Protein AF-A0A2N1R7I6-F1 (afdb_monomer_lite)

Foldseek 3Di:
DDPDPPPPQVFQFKKQFCADDPPDPADHRDIWTFSDQDPPVQWTFTARVPDNDTDTHHVVRIDTDHYPVVSVVVSVVCVVCVVVVVVVVCVPDDD

pLDDT: mean 81.29, std 13.94, range [40.41, 94.19]

Secondary structure (DSSP, 8-state):
------------EEEEESSPPTT-SPPTT-EEEEEEEETTTTEEEEEPTTSS-EEEEEGGGEEEESSHHHHHHHHHHHHTTHHHHHHHHHTT---

Sequence (95 aa):
MATTFASCSSREGWAVVLWPPKGSSISYGAIVPVHFKSNITKTYAVGVPGSKANEELELWRAEVYPSKSKAKAAAAAYGELLPLFGVATRDGLLL

Radius of gyration: 16.01 Å; chains: 1; bounding box: 40×60×28 Å

Structure (mmCIF, N/CA/C/O backbone):
data_AF-A0A2N1R7I6-F1
#
_entry.id   AF-A0A2N1R7I6-F1
#
loop_
_atom_site.group_PDB
_atom_site.id
_atom_site.type_symbol
_atom_site.label_atom_id
_atom_site.label_alt_id
_atom_site.label_comp_id
_atom_site.label_asym_id
_atom_site.label_entity_id
_atom_site.label_seq_id
_atom_site.pdbx_PDB_ins_code
_atom_site.Cartn_x
_atom_site.Cartn_y
_atom_site.Cartn_z
_atom_site.occupancy
_atom_site.B_iso_or_equiv
_atom_site.auth_seq_id
_atom_site.auth_comp_id
_atom_site.auth_asym_id
_atom_site.auth_atom_id
_atom_site.pdbx_PDB_model_num
ATOM 1 N N . MET A 1 1 ? -27.713 29.258 -10.754 1.00 40.41 1 MET A N 1
ATOM 2 C CA . MET A 1 1 ? -26.994 28.884 -9.518 1.00 40.41 1 MET A CA 1
ATOM 3 C C . MET A 1 1 ? -26.522 27.449 -9.702 1.00 40.41 1 MET A C 1
ATOM 5 O O . MET A 1 1 ? -27.320 26.535 -9.578 1.00 40.41 1 MET A O 1
ATOM 9 N N . ALA A 1 2 ? -25.290 27.265 -10.183 1.00 48.28 2 ALA A N 1
ATOM 10 C CA . ALA A 1 2 ? -24.753 25.941 -10.485 1.00 48.28 2 ALA A CA 1
ATOM 11 C C . ALA A 1 2 ? -24.258 25.301 -9.184 1.00 48.28 2 ALA A C 1
ATOM 13 O O . ALA A 1 2 ? -23.236 25.708 -8.638 1.00 48.28 2 ALA A O 1
ATOM 14 N N . THR A 1 3 ? -25.012 24.340 -8.661 1.00 54.28 3 THR A N 1
ATOM 15 C CA . THR A 1 3 ? -24.596 23.471 -7.560 1.00 54.28 3 THR A CA 1
ATOM 16 C C 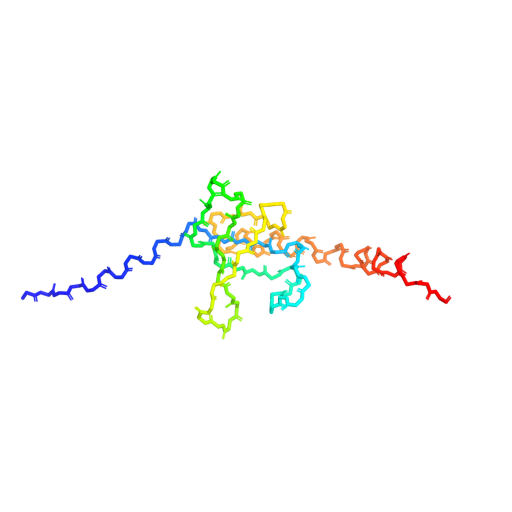. THR A 1 3 ? -23.583 22.464 -8.093 1.00 54.28 3 THR A C 1
ATOM 18 O O . THR A 1 3 ? -23.924 21.378 -8.558 1.00 54.28 3 THR A O 1
ATOM 21 N N . THR A 1 4 ? -22.306 22.829 -8.058 1.00 58.47 4 THR A N 1
ATOM 22 C CA . THR A 1 4 ? -21.218 21.865 -8.197 1.00 58.47 4 THR A CA 1
ATOM 23 C C . THR A 1 4 ? -21.219 20.968 -6.962 1.00 58.47 4 THR A C 1
ATOM 25 O O . THR A 1 4 ? -20.829 21.379 -5.872 1.00 58.47 4 THR A O 1
ATOM 28 N N . PHE A 1 5 ? -21.669 19.723 -7.122 1.00 55.53 5 PHE A N 1
ATOM 29 C CA . PHE A 1 5 ? -21.426 18.656 -6.155 1.00 55.53 5 PHE A CA 1
ATOM 30 C C . PHE A 1 5 ? -19.919 18.365 -6.126 1.00 55.53 5 PHE A C 1
ATOM 32 O O . PHE A 1 5 ? -19.424 17.465 -6.804 1.00 55.53 5 PHE A O 1
ATOM 39 N N . ALA A 1 6 ? -19.166 19.158 -5.365 1.00 55.19 6 ALA A N 1
ATOM 40 C CA . ALA A 1 6 ? -17.806 18.825 -4.977 1.00 55.19 6 ALA A CA 1
ATOM 41 C C . ALA A 1 6 ? -17.885 17.650 -3.993 1.00 55.19 6 ALA A C 1
ATOM 43 O O . ALA A 1 6 ? -17.954 17.825 -2.780 1.00 55.19 6 ALA A O 1
ATOM 44 N N . SER A 1 7 ? -17.944 16.430 -4.527 1.00 46.97 7 SER A N 1
ATOM 45 C CA . SER A 1 7 ? -17.699 15.228 -3.737 1.00 46.97 7 SER A CA 1
ATOM 46 C C . SER A 1 7 ? -16.246 15.289 -3.272 1.00 46.97 7 SER A C 1
ATOM 48 O O . SER A 1 7 ? -15.336 14.974 -4.038 1.00 46.97 7 SER A O 1
ATOM 50 N N . CYS A 1 8 ? -16.022 15.715 -2.028 1.00 59.69 8 CYS A N 1
ATOM 51 C CA . CYS A 1 8 ? -14.736 15.627 -1.343 1.00 59.69 8 CYS A CA 1
ATOM 52 C C . CYS A 1 8 ? -14.375 14.156 -1.096 1.00 59.69 8 CYS A C 1
ATOM 54 O O . CYS A 1 8 ? -14.355 13.680 0.033 1.00 59.69 8 CYS A O 1
ATOM 56 N N . SER A 1 9 ? -14.071 13.409 -2.154 1.00 58.22 9 SER A N 1
ATOM 57 C CA . SER A 1 9 ? -13.315 12.167 -2.046 1.00 58.22 9 SER A CA 1
ATOM 58 C C . SER A 1 9 ? -11.831 12.537 -2.034 1.00 58.22 9 SER A C 1
ATOM 60 O O . SER A 1 9 ? -11.112 12.285 -3.005 1.00 58.22 9 SER A O 1
ATOM 62 N N . SER A 1 10 ? -11.378 13.233 -0.987 1.00 64.31 10 SER A N 1
ATOM 63 C CA . SER A 1 10 ? -9.969 13.599 -0.832 1.00 64.31 10 SER A CA 1
ATOM 64 C C . SER A 1 10 ? -9.189 12.335 -0.516 1.00 64.31 10 SER A C 1
ATOM 66 O O . SER A 1 10 ? -9.057 11.904 0.623 1.00 64.31 10 SER A O 1
ATOM 68 N N . ARG A 1 11 ? -8.751 11.676 -1.572 1.00 76.56 11 ARG A N 1
ATOM 69 C CA . ARG A 1 11 ? -7.902 10.510 -1.494 1.00 76.56 11 ARG A CA 1
ATOM 70 C C . ARG A 1 11 ? -6.487 10.985 -1.179 1.00 76.56 11 ARG A C 1
ATOM 72 O O . ARG A 1 11 ? -5.909 11.713 -1.981 1.00 76.56 11 ARG A O 1
ATOM 79 N N . GLU A 1 12 ? -5.947 10.569 -0.040 1.00 84.06 12 GLU A N 1
ATOM 80 C CA . GLU A 1 12 ? -4.606 10.960 0.414 1.00 84.06 12 GLU A CA 1
ATOM 81 C C . GLU A 1 12 ? -3.495 10.486 -0.530 1.00 84.06 12 GLU A C 1
ATOM 83 O O . GLU A 1 12 ? -2.469 11.150 -0.669 1.00 84.06 12 GLU A O 1
ATOM 88 N N . GLY A 1 13 ? -3.693 9.356 -1.214 1.00 91.19 13 GLY A N 1
ATOM 89 C CA . GLY A 1 13 ? -2.693 8.861 -2.152 1.00 91.19 13 GLY A CA 1
ATOM 90 C C . GLY A 1 13 ? -2.985 7.493 -2.754 1.00 91.19 13 GLY A C 1
ATOM 91 O O . GLY A 1 13 ? -4.131 7.056 -2.926 1.00 91.19 13 GLY A O 1
ATOM 92 N N . TRP A 1 14 ? -1.909 6.823 -3.143 1.00 93.38 14 TRP A N 1
ATOM 93 C CA . TRP A 1 14 ? -1.902 5.482 -3.715 1.00 93.38 14 TRP A CA 1
ATOM 94 C C . TRP A 1 14 ? -0.985 4.607 -2.881 1.00 93.38 14 TRP A C 1
ATOM 96 O O . TRP A 1 14 ? 0.088 5.063 -2.521 1.00 93.38 14 TRP A O 1
ATOM 106 N N . ALA A 1 15 ? -1.363 3.367 -2.611 1.00 92.88 15 ALA A N 1
ATOM 107 C CA . ALA A 1 15 ? -0.479 2.418 -1.957 1.00 92.88 15 ALA A CA 1
ATOM 108 C C . ALA A 1 15 ? -0.223 1.205 -2.842 1.00 92.88 15 ALA A C 1
ATOM 110 O O . ALA A 1 15 ? -1.109 0.786 -3.588 1.00 92.88 15 ALA A O 1
ATOM 111 N N . VAL A 1 16 ? 0.984 0.658 -2.746 1.00 93.62 16 VAL A N 1
ATOM 112 C CA . VAL A 1 16 ? 1.315 -0.683 -3.228 1.00 93.62 16 VAL A CA 1
ATOM 113 C C . VAL A 1 16 ? 1.206 -1.622 -2.037 1.00 93.62 16 VAL A C 1
ATOM 115 O O . VAL A 1 16 ? 1.846 -1.403 -1.009 1.00 93.62 16 VAL A O 1
ATOM 118 N N . VAL A 1 17 ? 0.368 -2.647 -2.155 1.00 92.31 17 VAL A N 1
ATOM 119 C CA . VAL A 1 17 ? 0.156 -3.624 -1.085 1.00 92.31 17 VAL A CA 1
ATOM 120 C C . VAL A 1 17 ? 1.223 -4.701 -1.172 1.00 92.31 17 VAL A C 1
ATOM 122 O O . VAL A 1 17 ? 1.260 -5.483 -2.117 1.00 92.31 17 VAL A O 1
ATOM 125 N N . LEU A 1 18 ? 2.100 -4.723 -0.175 1.00 89.62 18 LEU A N 1
ATOM 126 C CA . LEU A 1 18 ? 3.200 -5.675 -0.071 1.00 89.62 18 LEU A CA 1
ATOM 127 C C . LEU A 1 18 ? 2.737 -6.970 0.594 1.00 89.62 18 LEU A C 1
ATOM 129 O O . LEU A 1 18 ? 3.141 -8.048 0.173 1.00 89.62 18 LEU A O 1
ATOM 133 N N . TRP A 1 19 ? 1.885 -6.867 1.622 1.00 88.31 19 TRP A N 1
ATOM 134 C CA . TRP A 1 19 ? 1.488 -8.017 2.436 1.00 88.31 19 TRP A CA 1
ATOM 135 C C . TRP A 1 19 ? -0.009 -8.015 2.797 1.00 88.31 19 TRP A C 1
ATOM 137 O O . TRP A 1 19 ? -0.388 -7.572 3.890 1.00 88.31 19 TRP A O 1
ATOM 147 N N . PRO A 1 20 ? -0.893 -8.507 1.908 1.00 87.94 20 PRO A N 1
ATOM 148 C CA . PRO A 1 20 ? -2.323 -8.564 2.183 1.00 87.94 20 PRO A CA 1
ATOM 149 C C . PRO A 1 20 ? -2.630 -9.470 3.394 1.00 87.94 20 PRO A C 1
ATOM 151 O O . PRO A 1 20 ? -1.948 -10.478 3.616 1.00 87.94 20 PRO A O 1
ATOM 154 N N . PRO A 1 21 ? -3.619 -9.120 4.233 1.00 86.25 21 PRO A N 1
ATOM 155 C CA . PRO A 1 21 ? -4.044 -9.975 5.331 1.00 86.25 21 PRO A CA 1
ATOM 156 C C . PRO A 1 21 ? -4.749 -11.231 4.805 1.00 86.25 21 PRO A C 1
ATOM 158 O O . PRO A 1 21 ? -5.280 -11.269 3.694 1.00 86.25 21 PRO A O 1
ATOM 161 N N . LYS A 1 22 ? -4.740 -12.297 5.613 1.00 80.62 22 LYS A N 1
ATOM 162 C CA . LYS A 1 22 ? -5.395 -13.560 5.250 1.00 80.62 22 LYS A CA 1
ATOM 163 C C . LYS A 1 22 ? -6.897 -13.318 5.067 1.00 80.62 22 LYS A C 1
ATOM 165 O O . LYS A 1 22 ? -7.542 -12.815 5.979 1.00 80.62 22 LYS A O 1
ATOM 170 N N . GLY A 1 23 ? -7.434 -13.688 3.904 1.00 79.31 23 GLY A N 1
ATOM 171 C CA . GLY A 1 23 ? -8.844 -13.470 3.555 1.00 79.31 23 GLY A CA 1
ATOM 172 C C . GLY A 1 23 ? -9.147 -12.108 2.922 1.00 79.31 23 GLY A C 1
ATOM 173 O O . GLY A 1 23 ? -10.306 -11.842 2.614 1.00 79.31 23 GLY A O 1
ATOM 174 N N . SER A 1 24 ? -8.132 -11.267 2.695 1.00 83.50 24 SER A N 1
ATOM 175 C CA . SER A 1 24 ? -8.291 -10.040 1.917 1.00 83.50 24 SER A CA 1
ATOM 176 C C . SER A 1 24 ? -8.599 -10.346 0.455 1.00 83.50 24 SER A C 1
ATOM 178 O O . SER A 1 24 ? -8.101 -11.312 -0.125 1.00 83.50 24 SER A O 1
ATOM 180 N N . SER A 1 25 ? -9.382 -9.466 -0.158 1.00 83.50 25 SER A N 1
ATOM 181 C CA . SER A 1 25 ? -9.614 -9.459 -1.607 1.00 83.50 25 SER A CA 1
ATOM 182 C C . SER A 1 25 ? -8.501 -8.737 -2.381 1.00 83.50 25 SER A C 1
ATOM 184 O O . SER A 1 25 ? -8.506 -8.712 -3.612 1.00 83.50 25 SER A O 1
ATOM 186 N N . ILE A 1 26 ? -7.536 -8.153 -1.667 1.00 87.56 26 ILE A N 1
ATOM 187 C CA . ILE A 1 26 ? -6.410 -7.420 -2.231 1.00 87.56 26 ILE A CA 1
ATOM 188 C C . ILE A 1 26 ? -5.248 -8.386 -2.483 1.00 87.56 26 ILE A C 1
ATOM 190 O O . ILE A 1 26 ? -4.813 -9.109 -1.589 1.00 87.56 26 ILE A O 1
ATOM 194 N N . SER A 1 27 ? -4.715 -8.385 -3.704 1.00 87.06 27 SER A N 1
ATOM 195 C CA . SER A 1 27 ? -3.567 -9.215 -4.073 1.00 87.06 27 SER A CA 1
ATOM 196 C C . SER A 1 27 ? -2.227 -8.571 -3.697 1.00 87.06 27 SER A C 1
ATOM 198 O O . SER A 1 27 ? -2.111 -7.353 -3.555 1.00 87.06 27 SER A O 1
ATOM 200 N N . TYR A 1 28 ? -1.178 -9.392 -3.619 1.00 87.88 28 TYR A N 1
ATOM 201 C CA . TYR A 1 28 ? 0.206 -8.915 -3.553 1.00 87.88 28 TYR A CA 1
ATOM 202 C C . TYR A 1 28 ? 0.517 -8.000 -4.747 1.00 87.88 28 TYR A C 1
ATOM 204 O O . TYR A 1 28 ? 0.089 -8.264 -5.874 1.00 87.88 28 TYR A O 1
ATOM 212 N N . GLY A 1 29 ? 1.222 -6.899 -4.496 1.00 87.94 29 GLY A N 1
ATOM 213 C CA . GLY A 1 29 ? 1.564 -5.888 -5.499 1.00 87.94 29 GLY A CA 1
ATOM 214 C C . GLY A 1 29 ? 0.381 -5.047 -5.992 1.00 87.94 29 GLY A C 1
ATOM 215 O O . GLY A 1 29 ? 0.555 -4.227 -6.895 1.00 87.94 29 GLY A O 1
ATOM 216 N N . ALA A 1 30 ? -0.824 -5.218 -5.432 1.00 90.69 30 ALA A N 1
ATOM 217 C CA . ALA A 1 30 ? -1.988 -4.446 -5.848 1.00 90.69 30 ALA A CA 1
ATOM 218 C C . ALA A 1 30 ? -1.802 -2.955 -5.556 1.00 90.69 30 ALA A C 1
ATOM 220 O O . ALA A 1 30 ? -1.300 -2.553 -4.506 1.00 90.69 30 ALA A O 1
ATOM 221 N N . ILE A 1 31 ? -2.273 -2.127 -6.487 1.00 92.94 31 ILE A N 1
ATOM 222 C CA . ILE A 1 31 ? -2.217 -0.672 -6.381 1.00 92.94 31 ILE A CA 1
ATOM 223 C C . ILE A 1 31 ? -3.589 -0.156 -5.943 1.00 92.94 31 ILE A C 1
ATOM 225 O O . ILE A 1 31 ? -4.542 -0.174 -6.728 1.00 92.94 31 ILE A O 1
ATOM 229 N N . VAL A 1 32 ? -3.683 0.344 -4.712 1.00 92.94 32 VAL A N 1
ATOM 230 C CA . VAL A 1 32 ? -4.950 0.707 -4.055 1.00 92.94 32 VAL A CA 1
ATOM 231 C C . VAL A 1 32 ? -5.041 2.205 -3.716 1.00 92.94 32 VAL A C 1
ATOM 233 O O . VAL A 1 32 ? -4.021 2.868 -3.512 1.00 92.94 32 VAL A O 1
ATOM 236 N N . PRO A 1 33 ? -6.246 2.803 -3.689 1.00 93.12 33 PRO A N 1
ATOM 237 C CA . PRO A 1 33 ? -6.489 4.095 -3.043 1.00 93.12 33 PRO A CA 1
ATOM 238 C C . PRO A 1 33 ? -6.254 4.070 -1.552 1.00 93.12 33 PRO A C 1
ATOM 240 O O . PRO A 1 33 ? -6.826 3.234 -0.878 1.00 93.12 33 PRO A O 1
ATOM 243 N N . VAL A 1 34 ? -5.486 5.044 -1.058 1.00 93.31 34 VAL A N 1
ATOM 244 C CA . VAL A 1 34 ? -5.441 5.387 0.365 1.00 93.31 34 VAL A CA 1
ATOM 245 C C . VAL A 1 34 ? -6.427 6.519 0.589 1.00 93.31 34 VAL A C 1
ATOM 247 O O . VAL A 1 34 ? -6.281 7.596 0.002 1.00 93.31 34 VAL A O 1
ATOM 250 N N . HIS A 1 35 ? -7.448 6.253 1.393 1.00 90.75 35 HIS A N 1
ATOM 251 C CA . HIS A 1 35 ? -8.449 7.242 1.769 1.00 90.75 35 HIS A CA 1
ATOM 252 C C . HIS A 1 35 ? -7.961 8.081 2.935 1.00 90.75 35 HIS A C 1
ATOM 254 O O . HIS A 1 35 ? -7.968 9.301 2.816 1.00 90.75 35 HIS A O 1
ATOM 260 N N . PHE A 1 36 ? -7.500 7.435 4.007 1.00 89.19 36 PHE A N 1
ATOM 261 C CA . PHE A 1 36 ? -6.841 8.130 5.102 1.00 89.19 36 PHE A CA 1
ATOM 262 C C . PHE A 1 36 ? -5.870 7.240 5.881 1.00 89.19 36 PHE A C 1
ATOM 264 O O . PHE A 1 36 ? -5.996 6.009 5.887 1.00 89.19 36 PHE A O 1
ATOM 271 N N . LYS A 1 37 ? -4.917 7.869 6.572 1.00 91.56 37 LYS A N 1
ATOM 272 C CA . LYS A 1 37 ? -4.049 7.227 7.566 1.00 91.56 37 LYS A CA 1
ATOM 273 C C . LYS A 1 37 ? -4.585 7.447 8.980 1.00 91.56 37 LYS A C 1
ATOM 275 O O . LYS A 1 37 ? -4.636 8.572 9.474 1.00 91.56 37 LYS A O 1
ATOM 280 N N . SER A 1 38 ? -4.883 6.363 9.688 1.00 89.12 38 SER A N 1
ATOM 281 C CA . SER A 1 38 ? -5.192 6.410 11.114 1.00 89.12 38 SER A CA 1
ATOM 282 C C . SER A 1 38 ? -3.912 6.426 11.946 1.00 89.12 38 SER A C 1
ATOM 284 O O . SER A 1 38 ? -3.149 5.457 11.998 1.00 89.12 38 SER A O 1
ATOM 286 N N . ASN A 1 39 ? -3.677 7.531 12.655 1.00 87.75 39 ASN A N 1
ATOM 287 C CA . ASN A 1 39 ? -2.551 7.640 13.584 1.00 87.75 39 ASN A CA 1
ATOM 288 C C . ASN A 1 39 ? -2.801 6.931 14.925 1.00 87.75 39 ASN A C 1
ATOM 290 O O . ASN A 1 39 ? -1.823 6.678 15.634 1.00 87.75 39 ASN A O 1
ATOM 294 N N . ILE A 1 40 ? -4.063 6.615 15.247 1.00 88.69 40 ILE A N 1
ATOM 295 C CA . ILE A 1 40 ? -4.476 5.926 16.481 1.00 88.69 40 ILE A CA 1
ATOM 296 C C . ILE A 1 40 ? -4.252 4.422 16.324 1.00 88.69 40 ILE A C 1
ATOM 298 O O . ILE A 1 40 ? -3.434 3.845 17.031 1.00 88.69 40 ILE A O 1
ATOM 302 N N . THR A 1 41 ? -4.920 3.807 15.347 1.00 88.56 41 THR A N 1
ATOM 303 C CA . THR A 1 41 ? -4.847 2.358 15.087 1.00 88.56 41 THR A CA 1
ATOM 304 C C . THR A 1 41 ? -3.609 1.949 14.294 1.00 88.56 41 THR A C 1
ATOM 306 O O . THR A 1 41 ? -3.342 0.761 14.170 1.00 88.56 41 THR A O 1
ATOM 309 N N . LYS A 1 42 ? -2.829 2.910 13.772 1.00 91.81 42 LYS A N 1
ATOM 310 C CA . LYS A 1 42 ? -1.681 2.646 12.885 1.00 91.81 42 LYS A CA 1
ATOM 311 C C . LYS A 1 42 ? -2.105 1.779 11.688 1.00 91.81 42 LYS A C 1
ATOM 313 O O . LYS A 1 42 ? -1.459 0.788 11.348 1.00 91.81 42 LYS A O 1
ATOM 318 N N . THR A 1 43 ? -3.191 2.188 11.038 1.00 93.12 43 THR A N 1
ATOM 319 C CA . THR A 1 43 ? -3.728 1.553 9.829 1.00 93.12 43 THR A CA 1
ATOM 320 C C . THR A 1 43 ? -3.961 2.579 8.720 1.00 93.12 43 THR A C 1
ATOM 322 O O . THR A 1 43 ? -4.130 3.774 8.967 1.00 93.12 43 THR A O 1
ATOM 325 N N . TYR A 1 44 ? -3.936 2.113 7.478 1.00 92.31 44 TYR A N 1
ATOM 326 C CA . TYR A 1 44 ? -4.412 2.800 6.291 1.00 92.31 44 TYR A CA 1
ATOM 327 C C . TYR A 1 44 ? -5.801 2.278 5.951 1.00 92.31 44 TYR A C 1
ATOM 329 O O . TYR A 1 44 ? -5.981 1.072 5.805 1.00 92.31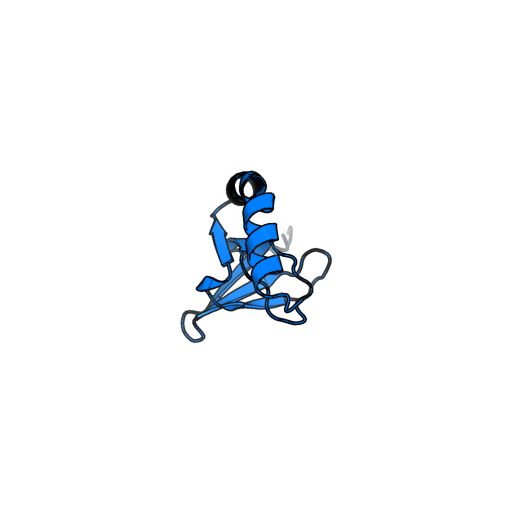 44 TYR A O 1
ATOM 337 N N . ALA A 1 45 ? -6.760 3.178 5.756 1.00 91.88 45 ALA A N 1
ATOM 338 C CA . ALA A 1 45 ? -8.021 2.823 5.123 1.00 91.88 45 ALA A CA 1
ATOM 339 C C . ALA A 1 45 ? -7.816 2.833 3.607 1.00 91.88 45 ALA A C 1
ATOM 341 O O . ALA A 1 45 ? -7.632 3.900 3.004 1.00 91.88 45 ALA A O 1
ATOM 342 N N . VAL A 1 46 ? -7.817 1.650 2.996 1.00 92.00 46 VAL A N 1
ATOM 343 C CA . VAL A 1 46 ? -7.625 1.487 1.556 1.00 92.00 46 VAL A CA 1
ATOM 344 C C . VAL A 1 46 ? -8.890 1.004 0.869 1.00 92.00 46 VAL A C 1
ATOM 346 O O . VAL A 1 46 ? -9.651 0.227 1.430 1.00 92.00 46 VAL A O 1
ATOM 349 N N . GLY A 1 47 ? -9.122 1.447 -0.361 1.00 90.31 47 GLY A N 1
ATOM 350 C CA . GLY A 1 47 ? -10.224 0.924 -1.168 1.00 90.31 47 GLY A CA 1
ATOM 351 C C . GLY A 1 47 ? -9.824 -0.360 -1.891 1.00 90.31 47 GLY A C 1
ATOM 352 O O . GLY A 1 47 ? -8.736 -0.450 -2.469 1.00 90.31 47 GLY A O 1
ATOM 353 N N . VAL A 1 48 ? -10.723 -1.337 -1.902 1.00 87.12 48 VAL A N 1
ATOM 354 C CA . VAL A 1 48 ? -10.526 -2.617 -2.587 1.00 87.12 48 VAL A CA 1
ATOM 355 C C . VAL A 1 48 ? -10.666 -2.430 -4.108 1.00 87.12 48 VAL A C 1
ATOM 357 O O . VAL A 1 48 ? -11.690 -1.922 -4.571 1.00 87.12 48 VAL A O 1
ATOM 360 N N . PRO A 1 49 ? -9.687 -2.854 -4.931 1.00 82.75 49 PRO A N 1
ATOM 361 C CA . PRO A 1 49 ? -9.810 -2.802 -6.387 1.00 82.75 49 PRO A CA 1
ATOM 362 C C . PRO A 1 49 ? -11.040 -3.572 -6.888 1.00 82.75 49 PRO A C 1
ATOM 364 O O . PRO A 1 49 ? -11.212 -4.745 -6.586 1.00 82.75 49 PRO A O 1
ATOM 367 N N . GLY A 1 50 ? -11.898 -2.917 -7.675 1.00 79.62 50 GLY A N 1
ATOM 368 C CA . GLY A 1 50 ? -13.107 -3.543 -8.230 1.00 79.62 50 GLY A CA 1
ATOM 369 C C . GLY A 1 50 ? -14.312 -3.585 -7.282 1.00 79.62 50 GLY A C 1
ATOM 370 O O . GLY A 1 50 ? -15.392 -3.982 -7.708 1.00 79.62 50 GLY A O 1
ATOM 371 N N . SER A 1 51 ? -14.169 -3.115 -6.040 1.00 82.31 51 SER A N 1
ATOM 372 C CA . SER A 1 51 ? -15.267 -2.958 -5.085 1.00 82.31 51 SER A CA 1
ATOM 373 C C . SER A 1 51 ? -15.352 -1.514 -4.579 1.00 82.31 51 SER A C 1
ATOM 375 O O . SER A 1 51 ? -14.424 -0.722 -4.726 1.00 82.31 51 SER A O 1
ATOM 377 N N . LYS A 1 52 ? -16.495 -1.150 -3.990 1.00 80.00 52 LYS A N 1
ATOM 378 C CA . LYS A 1 52 ? -16.643 0.088 -3.202 1.00 80.00 52 LYS A CA 1
ATOM 379 C C . LYS A 1 52 ? -16.307 -0.122 -1.720 1.00 80.00 52 LYS A C 1
ATOM 381 O O . LYS A 1 52 ? -16.470 0.800 -0.927 1.00 80.00 52 LYS A O 1
ATOM 386 N N . ALA A 1 53 ? -15.898 -1.334 -1.344 1.00 85.06 53 ALA A N 1
ATOM 387 C CA . ALA A 1 53 ? -15.489 -1.656 0.013 1.00 85.06 53 ALA A CA 1
ATOM 388 C C . ALA A 1 53 ? -14.147 -0.998 0.358 1.00 85.06 53 ALA A C 1
ATOM 390 O O . ALA A 1 53 ? -13.252 -0.903 -0.486 1.00 85.06 53 ALA A O 1
ATOM 391 N N . ASN A 1 54 ? -14.021 -0.599 1.621 1.00 86.69 54 ASN A N 1
ATOM 392 C CA . ASN A 1 54 ? -12.762 -0.184 2.216 1.00 86.69 54 ASN A CA 1
ATOM 393 C C . ASN A 1 54 ? -12.280 -1.275 3.168 1.00 86.69 54 ASN A C 1
ATOM 395 O O . ASN A 1 54 ? -13.083 -1.889 3.869 1.00 86.69 54 ASN A O 1
ATOM 399 N N . GLU A 1 55 ? -10.976 -1.483 3.198 1.00 89.00 55 GLU A N 1
ATOM 400 C CA . GLU A 1 55 ? -10.299 -2.420 4.078 1.00 89.00 55 GLU A CA 1
ATOM 401 C C . GLU A 1 55 ? -9.213 -1.670 4.852 1.00 89.00 55 GLU A C 1
ATOM 403 O O . GLU A 1 55 ? -8.573 -0.757 4.324 1.00 89.00 55 GLU A O 1
ATOM 408 N N . GLU A 1 56 ? -9.019 -2.025 6.119 1.00 90.50 56 GLU A N 1
ATOM 409 C CA . GLU A 1 56 ? -7.932 -1.470 6.917 1.00 90.50 56 GLU A CA 1
ATOM 410 C C . GLU A 1 56 ? -6.677 -2.327 6.777 1.00 90.50 56 GLU A C 1
ATOM 412 O O . GLU A 1 56 ? -6.687 -3.530 7.033 1.00 90.50 56 GLU A O 1
ATOM 417 N N . LEU A 1 57 ? -5.574 -1.688 6.397 1.00 91.50 57 LEU A N 1
ATOM 418 C CA . LEU A 1 57 ? -4.262 -2.314 6.297 1.00 91.50 57 LEU A CA 1
ATOM 419 C C . LEU A 1 57 ? -3.302 -1.701 7.307 1.00 91.50 57 LEU A C 1
ATOM 421 O O . LEU A 1 57 ? -3.196 -0.488 7.420 1.00 91.50 57 LEU A O 1
ATOM 425 N N . GLU A 1 58 ? -2.545 -2.529 8.016 1.00 92.62 58 GLU A N 1
ATOM 426 C CA . GLU A 1 58 ? -1.472 -2.058 8.898 1.00 92.62 58 GLU A CA 1
ATOM 427 C C . GLU A 1 58 ? -0.398 -1.290 8.108 1.00 92.62 58 GLU A C 1
ATOM 429 O O . GLU A 1 58 ? -0.109 -1.626 6.957 1.00 92.62 58 GLU A O 1
ATOM 434 N N . LEU A 1 59 ? 0.233 -0.279 8.726 1.00 92.38 59 LEU A N 1
ATOM 435 C CA . LEU A 1 59 ? 1.163 0.615 8.011 1.00 92.38 59 LEU A CA 1
ATOM 436 C C . LEU A 1 59 ? 2.324 -0.117 7.322 1.00 92.38 59 LEU A C 1
ATOM 438 O O . LEU A 1 59 ? 2.778 0.315 6.272 1.00 92.38 59 LEU A O 1
ATOM 442 N N . TRP A 1 60 ? 2.815 -1.209 7.910 1.00 91.62 60 TRP A N 1
ATOM 443 C CA . TRP A 1 60 ? 3.956 -1.965 7.384 1.00 91.62 60 TRP A CA 1
ATOM 444 C C . TRP A 1 60 ? 3.599 -2.838 6.172 1.00 91.62 60 TRP A C 1
ATOM 446 O O . TRP A 1 60 ? 4.489 -3.284 5.453 1.00 91.62 60 TRP A O 1
ATOM 456 N N . ARG A 1 61 ? 2.305 -3.095 5.934 1.00 92.50 61 ARG A N 1
ATOM 457 C CA . ARG A 1 61 ? 1.826 -3.967 4.848 1.00 92.50 61 ARG A CA 1
ATOM 458 C C . ARG A 1 61 ? 1.750 -3.265 3.502 1.00 92.50 61 ARG A C 1
ATOM 460 O O . ARG A 1 61 ? 1.540 -3.931 2.487 1.00 92.50 61 ARG A O 1
ATOM 467 N N . ALA A 1 62 ? 1.847 -1.941 3.488 1.00 92.25 62 ALA A N 1
ATOM 468 C CA . ALA A 1 62 ? 1.606 -1.135 2.309 1.00 92.25 62 ALA A CA 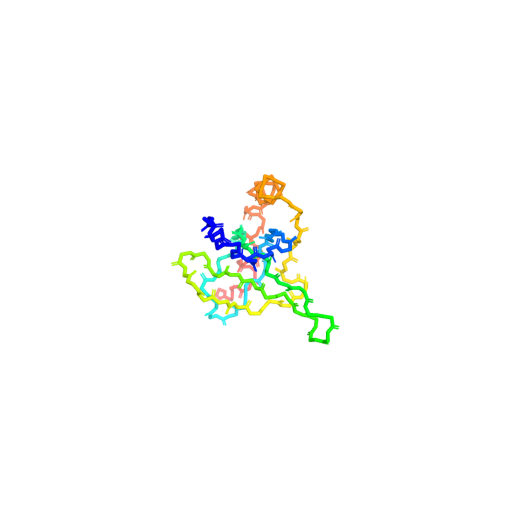1
ATOM 469 C C . ALA A 1 62 ? 2.577 0.044 2.240 1.00 92.25 62 ALA A C 1
ATOM 471 O O . ALA A 1 62 ? 2.807 0.733 3.231 1.00 92.25 62 ALA A O 1
ATOM 472 N N . GLU A 1 63 ? 3.099 0.309 1.047 1.00 92.50 63 GLU A N 1
ATOM 473 C CA . GLU A 1 63 ? 3.949 1.469 0.795 1.00 92.50 63 GLU A CA 1
ATOM 474 C C . GLU A 1 63 ? 3.154 2.547 0.061 1.00 92.50 63 GLU A C 1
ATOM 476 O O . GLU A 1 63 ? 2.514 2.272 -0.956 1.00 92.50 63 GLU A O 1
ATOM 481 N N . VAL A 1 64 ? 3.162 3.774 0.589 1.00 93.12 64 VAL A N 1
ATOM 482 C CA . VAL A 1 64 ? 2.320 4.873 0.099 1.00 93.12 64 VAL A CA 1
ATOM 483 C C . VAL A 1 64 ? 3.106 5.815 -0.804 1.00 93.12 64 VAL A C 1
ATOM 485 O O . VAL A 1 64 ? 4.208 6.254 -0.491 1.00 93.12 64 VAL A O 1
ATOM 488 N N . TYR A 1 65 ? 2.468 6.206 -1.900 1.00 94.19 65 TYR A N 1
ATOM 489 C CA . TYR A 1 65 ? 2.968 7.111 -2.914 1.00 94.19 65 TYR A CA 1
ATOM 490 C C . TYR A 1 65 ? 1.964 8.238 -3.178 1.00 94.19 65 TYR A C 1
ATOM 492 O O . TYR A 1 65 ? 0.747 8.021 -3.181 1.00 94.19 65 TYR A O 1
ATOM 500 N N . PRO A 1 66 ? 2.451 9.446 -3.505 1.00 89.81 66 PRO A N 1
ATOM 501 C CA . PRO A 1 66 ? 1.581 10.593 -3.747 1.00 89.81 66 PRO A CA 1
ATOM 502 C C . PRO A 1 66 ? 0.798 10.484 -5.066 1.00 89.81 66 PRO A C 1
ATOM 504 O O . PRO A 1 66 ? -0.215 11.152 -5.240 1.00 89.81 66 PRO A O 1
ATOM 507 N N . SER A 1 67 ? 1.239 9.656 -6.022 1.00 91.75 67 SER A N 1
ATOM 508 C CA . SER A 1 67 ? 0.580 9.519 -7.326 1.00 91.75 67 SER A CA 1
ATOM 509 C C . SER A 1 67 ? 0.508 8.073 -7.810 1.00 91.75 67 SER A C 1
ATOM 511 O O . SER A 1 67 ? 1.375 7.251 -7.5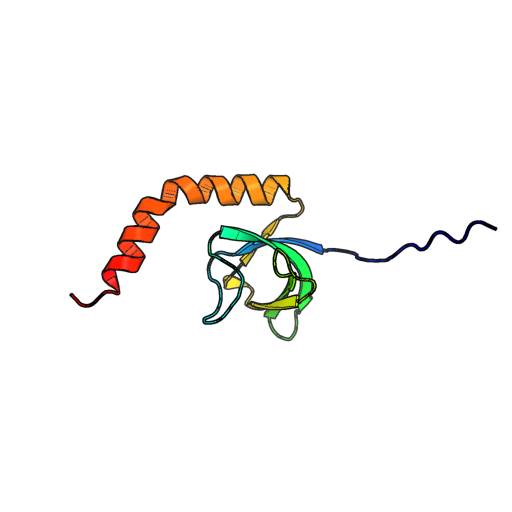10 1.00 91.75 67 SER A O 1
ATOM 513 N N . LYS A 1 68 ? -0.508 7.780 -8.639 1.00 91.06 68 LYS A N 1
ATOM 514 C CA . LYS A 1 68 ? -0.702 6.455 -9.254 1.00 91.06 68 LYS A CA 1
ATOM 515 C C . LYS A 1 68 ? 0.510 6.020 -10.061 1.00 91.06 68 LYS A C 1
ATOM 517 O O . LYS A 1 68 ? 0.854 4.848 -10.068 1.00 91.06 68 LYS A O 1
ATOM 522 N N . SER A 1 69 ? 1.116 6.967 -10.776 1.00 91.50 69 SER A N 1
ATOM 523 C CA . SER A 1 69 ? 2.259 6.700 -11.645 1.00 91.50 69 SER A CA 1
ATOM 524 C C . SER A 1 69 ? 3.463 6.215 -10.837 1.00 91.50 69 SER A C 1
ATOM 526 O O . SER A 1 69 ? 4.056 5.197 -11.177 1.00 91.50 69 SER A O 1
ATOM 528 N N . LYS A 1 70 ? 3.751 6.866 -9.699 1.00 91.81 70 LYS A N 1
ATOM 529 C CA . LYS A 1 70 ? 4.827 6.443 -8.792 1.00 91.81 70 LYS A CA 1
ATOM 530 C C . LYS A 1 70 ? 4.552 5.069 -8.178 1.00 91.81 70 LYS A C 1
ATOM 532 O O . LYS A 1 70 ? 5.437 4.225 -8.198 1.00 91.81 70 LYS A O 1
ATOM 537 N N . ALA A 1 71 ? 3.316 4.816 -7.740 1.00 92.38 71 ALA A N 1
ATOM 538 C CA . ALA A 1 71 ? 2.922 3.496 -7.244 1.00 92.38 71 ALA A CA 1
ATOM 539 C C . ALA A 1 71 ? 3.069 2.401 -8.317 1.00 92.38 71 ALA A C 1
ATOM 541 O O . ALA A 1 71 ? 3.526 1.305 -8.022 1.00 92.38 71 ALA A O 1
ATOM 542 N N . LYS A 1 72 ? 2.732 2.698 -9.580 1.00 92.25 72 LYS A 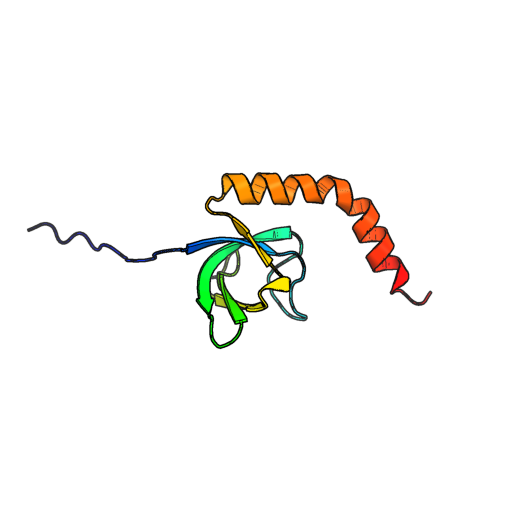N 1
ATOM 543 C CA . LYS A 1 72 ? 2.940 1.769 -10.702 1.00 92.25 72 LYS A CA 1
ATOM 544 C C . LYS A 1 72 ? 4.415 1.488 -10.964 1.00 92.25 72 LYS A C 1
ATOM 546 O O . LYS A 1 72 ? 4.758 0.337 -11.194 1.00 92.25 72 LYS A O 1
ATOM 551 N N . ALA A 1 73 ? 5.261 2.515 -10.938 1.00 92.12 73 ALA A N 1
ATOM 552 C CA . ALA A 1 73 ? 6.698 2.352 -11.130 1.00 92.12 73 ALA A CA 1
ATOM 553 C C . ALA A 1 73 ? 7.312 1.483 -10.021 1.00 92.12 73 ALA A C 1
ATOM 555 O O . ALA A 1 73 ? 8.064 0.561 -10.318 1.00 92.12 73 ALA A O 1
ATOM 556 N N . ALA A 1 74 ? 6.926 1.717 -8.765 1.00 89.19 74 ALA A N 1
ATOM 557 C CA . ALA A 1 74 ? 7.352 0.886 -7.644 1.00 89.19 74 ALA A CA 1
ATOM 558 C C . ALA A 1 74 ? 6.845 -0.560 -7.762 1.00 89.19 74 ALA A C 1
ATOM 560 O O . ALA A 1 74 ? 7.629 -1.497 -7.658 1.00 89.19 74 ALA A O 1
ATOM 561 N N . ALA A 1 75 ? 5.557 -0.757 -8.067 1.00 89.12 75 ALA A N 1
ATOM 562 C CA . ALA A 1 75 ? 4.991 -2.086 -8.303 1.00 89.12 75 ALA A CA 1
ATOM 563 C C . ALA A 1 75 ? 5.716 -2.840 -9.434 1.00 89.12 75 ALA A C 1
ATOM 565 O O . ALA A 1 75 ? 5.955 -4.038 -9.315 1.00 89.12 75 ALA A O 1
ATOM 566 N N . ALA A 1 76 ? 6.101 -2.143 -10.508 1.00 89.12 76 ALA A N 1
ATOM 567 C CA . ALA A 1 76 ? 6.874 -2.725 -11.601 1.00 89.12 76 ALA A CA 1
ATOM 568 C C . ALA A 1 76 ? 8.295 -3.121 -11.168 1.00 89.12 76 ALA A C 1
ATOM 570 O O . ALA A 1 76 ? 8.755 -4.190 -11.559 1.00 89.12 76 ALA A O 1
ATOM 571 N N . ALA A 1 77 ? 8.954 -2.323 -10.320 1.00 86.94 77 ALA A N 1
ATOM 572 C CA . ALA A 1 77 ? 10.266 -2.661 -9.764 1.00 86.94 77 ALA A CA 1
ATOM 573 C C . ALA A 1 77 ? 10.221 -3.941 -8.906 1.00 86.94 77 ALA A C 1
ATOM 575 O O . ALA A 1 77 ? 11.129 -4.764 -8.972 1.00 86.94 77 ALA A O 1
ATOM 576 N N . TYR A 1 78 ? 9.128 -4.175 -8.168 1.00 82.25 78 TYR A N 1
ATOM 577 C CA . TYR A 1 78 ? 8.915 -5.455 -7.477 1.00 82.25 78 TYR A CA 1
ATOM 578 C C . TYR A 1 78 ? 8.667 -6.630 -8.432 1.00 82.25 78 TYR A C 1
ATOM 580 O O . TYR A 1 78 ? 8.894 -7.777 -8.053 1.00 82.25 78 TYR A O 1
ATOM 588 N N . GLY A 1 79 ? 8.237 -6.367 -9.669 1.00 78.00 79 GLY A N 1
ATOM 589 C CA . GLY A 1 79 ? 8.049 -7.383 -10.704 1.00 78.00 79 GLY A CA 1
ATOM 590 C C . GLY A 1 79 ? 9.322 -8.184 -10.991 1.00 78.00 79 GLY A C 1
ATOM 591 O O . GLY A 1 79 ? 9.259 -9.400 -11.153 1.00 78.00 79 GLY A O 1
ATOM 592 N N . GLU A 1 80 ? 10.487 -7.535 -10.967 1.00 80.19 80 GLU A N 1
ATOM 593 C CA . GLU A 1 80 ? 11.787 -8.200 -11.149 1.00 80.19 80 GLU A CA 1
ATOM 594 C C . GLU A 1 80 ? 12.134 -9.144 -9.986 1.00 80.19 80 GLU A C 1
ATOM 596 O O . GLU A 1 80 ? 12.860 -10.121 -10.161 1.00 80.19 80 GLU A O 1
ATOM 601 N N . LEU A 1 81 ? 11.568 -8.890 -8.804 1.00 76.62 81 LEU A N 1
ATOM 602 C CA . LEU A 1 81 ? 11.759 -9.691 -7.596 1.00 76.62 81 LEU A CA 1
ATOM 603 C C . LEU A 1 81 ? 10.736 -10.832 -7.471 1.00 76.62 81 LEU A C 1
ATOM 605 O O . LEU A 1 81 ? 10.850 -11.640 -6.548 1.00 76.62 81 LEU A O 1
ATOM 609 N N . LEU A 1 82 ? 9.764 -10.952 -8.388 1.00 70.62 82 LEU A N 1
ATOM 610 C CA . LEU A 1 82 ? 8.759 -12.026 -8.370 1.00 70.62 82 LEU A CA 1
ATOM 611 C C . LEU A 1 82 ? 9.363 -13.439 -8.278 1.00 70.62 82 LEU A C 1
ATOM 613 O O . LEU A 1 82 ? 8.842 -14.232 -7.491 1.00 70.62 82 LEU A O 1
ATOM 617 N N . PRO A 1 83 ? 10.457 -13.784 -8.993 1.00 71.50 83 PRO A N 1
ATOM 618 C CA . PRO A 1 83 ? 11.081 -15.099 -8.850 1.00 71.50 83 PRO A CA 1
ATOM 619 C C . PRO A 1 83 ? 11.609 -15.354 -7.430 1.00 71.50 83 PRO A C 1
ATOM 621 O O . PRO A 1 83 ? 11.433 -16.449 -6.900 1.00 71.50 83 PRO A O 1
ATOM 624 N N . LEU A 1 84 ? 12.203 -14.339 -6.789 1.00 71.69 84 LEU A N 1
ATOM 625 C CA . LEU A 1 84 ? 12.701 -14.423 -5.409 1.00 71.69 84 LEU A CA 1
ATOM 626 C C . LEU A 1 84 ? 11.553 -14.552 -4.405 1.00 71.69 84 LEU A C 1
ATOM 628 O O . LEU A 1 84 ? 11.632 -15.348 -3.472 1.00 71.69 84 LEU A O 1
ATOM 632 N N . PHE A 1 85 ? 10.460 -13.824 -4.637 1.00 68.69 85 PHE A N 1
ATOM 633 C CA . PHE A 1 85 ? 9.226 -13.974 -3.870 1.00 68.69 85 PHE A CA 1
ATOM 634 C C . PHE A 1 85 ? 8.674 -15.399 -3.971 1.00 68.69 85 PHE A C 1
ATOM 636 O O . PHE A 1 85 ? 8.314 -15.984 -2.953 1.00 68.69 85 PHE A O 1
ATOM 643 N N . GLY A 1 86 ? 8.679 -15.977 -5.177 1.00 66.88 86 GLY A N 1
ATOM 644 C CA . GLY A 1 86 ? 8.272 -17.360 -5.429 1.00 66.88 86 GLY A CA 1
ATOM 645 C C . GLY A 1 86 ? 9.084 -18.377 -4.622 1.00 66.88 86 GLY A C 1
ATOM 646 O O . GLY A 1 86 ? 8.504 -19.279 -4.013 1.00 66.88 86 GLY A O 1
ATOM 647 N N . VAL A 1 87 ? 10.408 -18.201 -4.552 1.00 68.75 87 VAL A N 1
ATOM 648 C CA . VAL A 1 87 ? 11.294 -19.032 -3.717 1.00 68.75 87 VAL A CA 1
ATOM 649 C C . VAL A 1 87 ? 10.957 -18.877 -2.231 1.00 68.75 87 VAL A C 1
ATOM 651 O O . VAL A 1 87 ? 10.759 -19.883 -1.555 1.00 68.75 87 VAL A O 1
ATOM 654 N N . ALA A 1 88 ? 10.791 -17.647 -1.737 1.00 67.81 88 ALA A N 1
ATOM 655 C CA . ALA A 1 88 ? 10.444 -17.392 -0.337 1.00 67.81 88 ALA A CA 1
ATOM 656 C C . ALA A 1 88 ? 9.081 -17.989 0.061 1.00 67.81 88 ALA A C 1
ATOM 658 O O . ALA A 1 88 ? 8.932 -18.516 1.162 1.00 67.81 88 ALA A O 1
ATOM 659 N N . THR A 1 89 ? 8.087 -17.969 -0.834 1.00 66.12 89 THR A N 1
ATOM 660 C CA . THR A 1 89 ? 6.812 -18.670 -0.603 1.00 66.12 89 THR A CA 1
ATOM 661 C C . THR A 1 89 ? 6.949 -20.190 -0.630 1.00 66.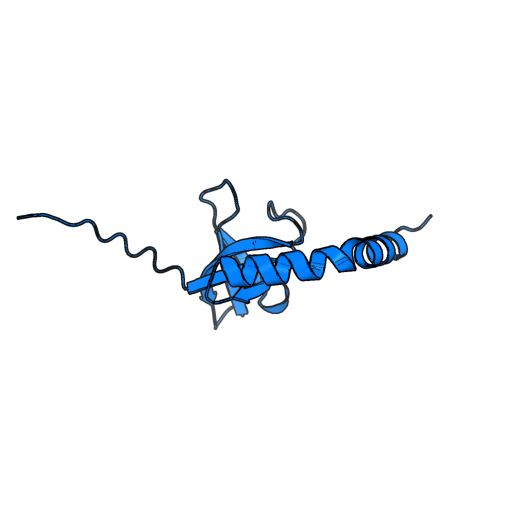12 89 THR A C 1
ATOM 663 O O . THR A 1 89 ? 6.164 -20.872 0.027 1.00 66.12 89 THR A O 1
ATOM 666 N N . ARG A 1 90 ? 7.936 -20.733 -1.357 1.00 66.44 90 ARG A N 1
ATOM 667 C CA . ARG A 1 90 ? 8.191 -22.178 -1.423 1.00 66.44 90 ARG A CA 1
ATOM 668 C C . ARG A 1 90 ? 8.873 -22.705 -0.163 1.00 66.44 90 ARG A C 1
ATOM 670 O O . ARG A 1 90 ? 8.549 -23.809 0.249 1.00 66.44 90 ARG A O 1
ATOM 677 N N . ASP A 1 91 ? 9.748 -21.929 0.471 1.00 60.16 91 ASP A N 1
ATOM 678 C CA . ASP A 1 91 ? 10.454 -22.354 1.695 1.00 60.16 91 ASP A CA 1
ATOM 679 C C . ASP A 1 91 ? 9.540 -22.459 2.936 1.00 60.16 91 ASP A C 1
ATOM 681 O O . ASP A 1 91 ? 9.946 -22.992 3.965 1.00 60.16 91 ASP A O 1
ATOM 685 N N . GLY A 1 92 ? 8.280 -22.016 2.838 1.00 56.62 92 GLY A N 1
ATOM 686 C CA . GLY A 1 92 ? 7.221 -22.317 3.811 1.00 56.62 92 GLY A CA 1
ATOM 687 C C . GLY A 1 92 ? 6.381 -23.560 3.479 1.00 56.62 92 GLY A C 1
ATOM 688 O O . GLY A 1 92 ? 5.485 -23.910 4.249 1.00 56.62 92 GLY A O 1
ATOM 689 N N . LEU A 1 93 ? 6.628 -24.210 2.338 1.00 48.12 93 LEU A N 1
ATOM 690 C CA . LEU A 1 93 ? 5.966 -25.444 1.933 1.00 48.12 93 LEU A CA 1
ATOM 691 C C . LEU A 1 93 ? 6.764 -26.617 2.518 1.00 48.12 93 LEU A C 1
ATOM 693 O O . LEU A 1 93 ? 7.825 -26.967 2.005 1.00 48.12 93 LEU A O 1
ATOM 697 N N . LEU A 1 94 ? 6.271 -27.219 3.605 1.00 53.22 94 LEU A N 1
ATOM 698 C CA . LEU A 1 94 ? 6.724 -28.558 3.984 1.00 53.22 94 LEU A CA 1
ATOM 699 C C . LEU A 1 94 ? 6.407 -29.485 2.798 1.00 53.22 94 LEU A C 1
ATOM 701 O O . LEU A 1 94 ? 5.232 -29.672 2.480 1.00 53.22 94 LEU A O 1
ATOM 705 N N . LEU A 1 95 ? 7.449 -29.969 2.112 1.00 50.97 95 LEU A N 1
ATOM 706 C CA . LEU A 1 95 ? 7.345 -31.076 1.157 1.00 50.97 95 LEU A CA 1
ATOM 707 C C . LEU A 1 95 ? 6.907 -32.353 1.877 1.00 50.97 95 LEU A C 1
ATOM 709 O O . LEU A 1 95 ? 7.423 -32.598 2.993 1.00 50.97 95 LEU A O 1
#